Protein AF-A0A2H4HI93-F1 (afdb_monomer_lite)

pLDDT: mean 87.53, std 8.98, range [46.41, 96.81]

Organism: Enterococcus faecalis (NCBI:txid1351)

Radius of gyration: 13.96 Å; chains: 1; bounding box: 36×32×33 Å

Structure (mmCIF, N/CA/C/O backbone):
data_AF-A0A2H4HI93-F1
#
_entry.id   AF-A0A2H4HI93-F1
#
loop_
_atom_site.group_PDB
_atom_site.id
_atom_site.type_symbol
_atom_site.label_atom_id
_atom_site.label_alt_id
_atom_site.label_comp_id
_atom_site.label_asym_id
_atom_site.label_entity_id
_atom_site.label_seq_id
_atom_site.pdbx_PDB_ins_code
_atom_site.Cartn_x
_atom_site.Cartn_y
_atom_site.Cartn_z
_atom_site.occupancy
_atom_site.B_iso_or_equiv
_atom_site.auth_seq_id
_atom_site.auth_comp_id
_atom_site.auth_asym_id
_atom_site.auth_atom_id
_atom_site.pdbx_PDB_model_num
ATOM 1 N N . MET A 1 1 ? 20.613 -4.059 -10.524 1.00 46.41 1 MET A N 1
ATOM 2 C CA . MET A 1 1 ? 19.271 -3.464 -10.356 1.00 46.41 1 MET A CA 1
ATOM 3 C C . MET A 1 1 ? 18.594 -4.201 -9.221 1.00 46.41 1 MET A C 1
ATOM 5 O O . MET A 1 1 ? 18.369 -5.398 -9.350 1.00 46.41 1 MET A O 1
ATOM 9 N N . ASN A 1 2 ? 18.368 -3.533 -8.091 1.00 52.94 2 ASN A N 1
ATOM 10 C CA . ASN A 1 2 ? 17.616 -4.131 -6.993 1.00 52.94 2 ASN A CA 1
ATOM 11 C C . ASN A 1 2 ? 16.155 -4.150 -7.421 1.00 52.94 2 ASN A C 1
ATOM 13 O O . ASN A 1 2 ? 15.527 -3.104 -7.535 1.00 52.94 2 ASN A O 1
ATOM 17 N N . TYR A 1 3 ? 15.655 -5.336 -7.752 1.00 64.50 3 TYR A N 1
ATOM 18 C CA . TYR A 1 3 ? 14.247 -5.532 -8.043 1.00 64.50 3 TYR A CA 1
ATOM 19 C C . TYR A 1 3 ? 13.484 -5.308 -6.737 1.00 64.50 3 TYR A C 1
ATOM 21 O O . TYR A 1 3 ? 13.491 -6.177 -5.867 1.00 64.50 3 TYR A O 1
ATOM 29 N N . THR A 1 4 ? 12.901 -4.128 -6.571 1.00 85.19 4 THR A N 1
ATOM 30 C CA . THR A 1 4 ? 12.072 -3.761 -5.420 1.00 85.19 4 THR A CA 1
ATOM 31 C C . THR A 1 4 ? 10.597 -3.770 -5.803 1.00 85.19 4 THR A C 1
ATOM 33 O O . THR A 1 4 ? 10.226 -3.458 -6.938 1.00 85.19 4 THR A O 1
ATOM 36 N N . ILE A 1 5 ? 9.768 -4.165 -4.845 1.00 89.50 5 ILE A N 1
ATOM 37 C CA . ILE A 1 5 ? 8.318 -3.993 -4.848 1.00 89.50 5 ILE A CA 1
ATOM 38 C C . ILE A 1 5 ? 8.035 -2.805 -3.928 1.00 89.50 5 ILE A C 1
ATOM 40 O O . ILE A 1 5 ? 8.619 -2.736 -2.847 1.00 89.50 5 ILE A O 1
ATOM 44 N N . ALA A 1 6 ? 7.167 -1.886 -4.332 1.00 91.94 6 ALA A N 1
ATOM 45 C CA . ALA A 1 6 ? 6.665 -0.831 -3.459 1.00 91.94 6 ALA A CA 1
ATOM 46 C C . ALA A 1 6 ? 5.192 -1.065 -3.140 1.00 91.94 6 ALA A C 1
ATOM 48 O O . ALA A 1 6 ? 4.420 -1.408 -4.032 1.00 91.94 6 ALA A O 1
ATOM 49 N N . ILE A 1 7 ? 4.822 -0.862 -1.880 1.00 94.00 7 ILE A N 1
ATOM 50 C CA . ILE A 1 7 ? 3.440 -0.828 -1.405 1.00 94.00 7 ILE A CA 1
ATOM 51 C C . ILE A 1 7 ? 3.186 0.595 -0.920 1.00 94.00 7 ILE A C 1
ATOM 53 O O . ILE A 1 7 ? 3.881 1.075 -0.021 1.00 94.00 7 ILE A O 1
ATOM 57 N N . LEU A 1 8 ? 2.236 1.266 -1.561 1.00 94.75 8 LEU A N 1
ATOM 58 C CA . LEU A 1 8 ? 1.909 2.671 -1.340 1.00 94.75 8 LEU A CA 1
ATOM 59 C C . LEU A 1 8 ? 0.445 2.807 -0.917 1.00 94.75 8 LEU A C 1
ATOM 61 O O . LEU A 1 8 ? -0.373 1.992 -1.338 1.00 94.75 8 LEU A O 1
ATOM 65 N N . SER A 1 9 ? 0.110 3.830 -0.135 1.00 94.56 9 SER A N 1
ATOM 66 C CA . SER A 1 9 ? -1.279 4.290 0.022 1.00 94.56 9 SER A CA 1
ATOM 67 C C . SER A 1 9 ? -1.547 5.516 -0.845 1.00 94.56 9 SER A C 1
ATOM 69 O O . SER A 1 9 ? -0.617 6.103 -1.404 1.00 94.56 9 SER A O 1
ATOM 71 N N . ASP A 1 10 ? -2.801 5.959 -0.876 1.00 90.38 10 ASP A N 1
ATOM 72 C CA . ASP A 1 10 ? -3.118 7.315 -1.320 1.00 90.38 10 ASP A CA 1
ATOM 73 C C . ASP A 1 10 ? -2.411 8.363 -0.446 1.00 90.38 10 ASP A C 1
ATOM 75 O O . ASP A 1 10 ? -2.037 8.107 0.709 1.00 90.38 10 ASP A O 1
ATOM 79 N N . SER A 1 11 ? -2.210 9.549 -1.019 1.00 87.19 11 SER A N 1
ATOM 80 C CA . SER A 1 11 ? -1.644 10.697 -0.317 1.00 87.19 11 SER A CA 1
ATOM 81 C C . SER A 1 11 ? -2.724 11.471 0.426 1.00 87.19 11 SER A C 1
ATOM 83 O O . SER A 1 11 ? -3.818 11.683 -0.092 1.00 87.19 11 SER A O 1
ATOM 85 N N . LEU A 1 12 ? -2.381 12.028 1.592 1.00 87.06 12 LEU A N 1
ATOM 86 C CA . LEU A 1 12 ? -3.208 13.041 2.264 1.00 87.06 12 LEU A CA 1
ATOM 87 C C . LEU A 1 12 ? -3.582 14.221 1.365 1.00 87.06 12 LEU A C 1
ATOM 89 O O . LEU A 1 12 ? -4.541 14.926 1.663 1.00 87.06 12 LEU A O 1
ATOM 93 N N . ILE A 1 13 ? -2.788 14.494 0.330 1.00 87.19 13 ILE A N 1
ATOM 94 C CA . ILE A 1 13 ? -3.030 15.596 -0.603 1.00 87.19 13 ILE A CA 1
ATOM 95 C C . ILE A 1 13 ? -4.277 15.320 -1.454 1.00 87.19 13 ILE A C 1
ATOM 97 O O . ILE A 1 13 ? -5.001 16.258 -1.784 1.00 87.19 13 ILE A O 1
ATOM 101 N N . ASP A 1 14 ? -4.538 14.047 -1.745 1.00 88.38 14 ASP A N 1
ATOM 102 C CA . ASP A 1 14 ? -5.609 13.596 -2.635 1.00 88.38 14 ASP A CA 1
ATOM 103 C C . ASP A 1 14 ? -6.861 13.130 -1.869 1.00 88.38 14 ASP A C 1
ATOM 105 O O . ASP A 1 14 ? -7.924 12.940 -2.461 1.00 88.38 14 ASP A O 1
ATOM 109 N N . LEU A 1 15 ? -6.755 12.961 -0.547 1.00 89.38 15 LEU A N 1
ATOM 110 C CA . LEU A 1 15 ? -7.837 12.485 0.313 1.00 89.38 15 LEU A CA 1
ATOM 111 C C . LEU A 1 15 ? -8.668 13.633 0.905 1.00 89.38 15 LEU A C 1
ATOM 113 O O . LEU A 1 15 ? -8.146 14.669 1.320 1.00 89.38 15 LEU A O 1
ATOM 117 N N . ASP A 1 16 ? -9.978 13.406 1.037 1.00 89.56 16 ASP A N 1
ATOM 118 C CA . ASP A 1 16 ? -10.851 14.282 1.823 1.00 89.56 16 ASP A CA 1
ATOM 119 C C . ASP A 1 16 ? -10.448 14.237 3.306 1.00 89.56 16 ASP A C 1
ATOM 121 O O . ASP A 1 16 ? -10.213 13.165 3.866 1.00 89.56 16 ASP A O 1
ATOM 125 N N . LYS A 1 17 ? -10.435 15.394 3.972 1.00 89.81 17 LYS A N 1
ATOM 126 C CA . LYS A 1 17 ? -10.129 15.526 5.404 1.00 89.81 17 LYS A CA 1
ATOM 127 C C . LYS A 1 17 ? -11.102 14.772 6.306 1.00 89.81 17 LYS A C 1
ATOM 129 O O . LYS A 1 17 ? -10.764 14.507 7.457 1.00 89.81 17 LYS A O 1
ATOM 134 N N . THR A 1 18 ? -12.302 14.456 5.822 1.00 89.25 18 THR A N 1
ATOM 135 C CA . THR A 1 18 ? -13.26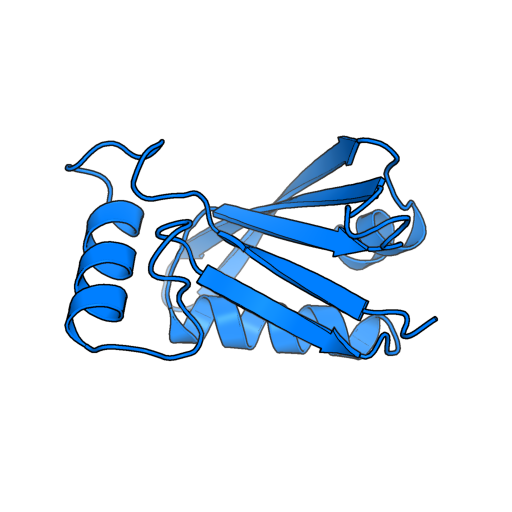8 13.631 6.562 1.00 89.25 18 THR A CA 1
ATOM 136 C C . THR A 1 18 ? -13.075 12.130 6.344 1.00 89.25 18 THR A C 1
ATOM 138 O O . THR A 1 18 ? -13.778 11.339 6.969 1.00 89.25 18 THR A O 1
ATOM 141 N N . SER A 1 19 ? -12.165 11.718 5.456 1.00 91.75 19 SER A N 1
ATOM 142 C CA . SER A 1 19 ? -11.849 10.308 5.220 1.00 91.75 19 SER A CA 1
ATOM 143 C C . SER A 1 19 ? -11.161 9.682 6.434 1.00 91.75 19 SER A C 1
ATOM 145 O O . SER A 1 19 ? -10.282 10.284 7.054 1.00 91.75 19 SER A O 1
ATOM 147 N N . THR A 1 20 ? -11.506 8.432 6.742 1.00 91.62 20 THR A N 1
ATOM 148 C CA . THR A 1 20 ? -10.808 7.640 7.762 1.00 91.62 20 THR A CA 1
ATOM 149 C C . THR A 1 20 ? -9.327 7.467 7.419 1.00 91.62 20 THR A C 1
ATOM 151 O O . THR A 1 20 ? -8.480 7.661 8.289 1.00 91.62 20 THR A O 1
ATOM 154 N N . ASP A 1 21 ? -9.000 7.199 6.151 1.00 93.25 21 ASP A N 1
ATOM 155 C CA . ASP A 1 21 ? -7.613 7.061 5.690 1.00 93.25 21 ASP A CA 1
ATOM 156 C C . ASP A 1 21 ? -6.827 8.364 5.897 1.00 93.25 21 ASP A C 1
ATOM 158 O O . ASP A 1 21 ? -5.675 8.325 6.329 1.00 93.25 21 ASP A O 1
ATOM 162 N N . TYR A 1 22 ? -7.464 9.526 5.681 1.00 95.25 22 TYR A N 1
ATOM 163 C CA . TYR A 1 22 ? -6.838 10.822 5.953 1.00 95.25 22 TYR A CA 1
ATOM 164 C C . TYR A 1 22 ? -6.435 10.932 7.428 1.00 95.25 22 TYR A C 1
ATOM 166 O O . TYR A 1 22 ? -5.294 11.265 7.748 1.00 95.25 22 TYR A O 1
ATOM 174 N N . MET A 1 23 ? -7.354 10.624 8.346 1.00 95.50 23 MET A N 1
ATOM 175 C CA . MET A 1 23 ? -7.085 10.726 9.784 1.00 95.50 23 MET A CA 1
ATOM 176 C C . MET A 1 23 ? -5.946 9.799 10.220 1.00 95.50 23 MET A C 1
ATOM 178 O O . MET A 1 23 ? -5.073 10.219 10.982 1.00 95.50 23 MET A O 1
ATOM 182 N N . ILE A 1 24 ? -5.925 8.570 9.702 1.00 94.81 24 ILE A N 1
ATOM 183 C CA . ILE A 1 24 ? -4.890 7.580 10.013 1.00 94.81 24 ILE A CA 1
ATOM 184 C C . ILE A 1 24 ? -3.524 8.061 9.526 1.00 94.81 24 ILE A C 1
ATOM 186 O O . ILE A 1 24 ? -2.571 8.090 10.306 1.00 94.81 24 ILE A O 1
ATOM 190 N N . ILE A 1 25 ? -3.406 8.464 8.258 1.00 95.56 25 ILE A N 1
ATOM 191 C CA . ILE A 1 25 ? -2.117 8.896 7.703 1.00 95.56 25 ILE A CA 1
ATOM 192 C C . ILE A 1 25 ? -1.616 10.148 8.439 1.00 95.56 25 ILE A C 1
ATOM 194 O O . ILE A 1 25 ? -0.432 10.243 8.770 1.00 95.56 25 ILE A O 1
ATOM 198 N N . GLU A 1 26 ? -2.505 11.094 8.756 1.00 96.38 26 GLU A N 1
ATOM 199 C CA . GLU A 1 26 ? -2.143 12.294 9.515 1.00 96.38 26 GLU A CA 1
ATOM 200 C C . GLU A 1 26 ? -1.588 11.943 10.908 1.00 96.38 26 GLU A C 1
ATOM 202 O O . GLU A 1 26 ? -0.580 12.514 11.337 1.00 96.38 26 GLU A O 1
ATOM 207 N N . GLU A 1 27 ? -2.201 10.988 11.610 1.00 96.56 27 GLU A N 1
ATOM 208 C CA . GLU A 1 27 ? -1.720 10.501 12.905 1.00 96.56 27 GLU A CA 1
ATOM 209 C C . GLU A 1 27 ? -0.355 9.804 12.794 1.00 96.56 27 GLU A C 1
ATOM 211 O O . GLU A 1 27 ? 0.557 10.099 13.572 1.00 96.56 27 GLU A O 1
ATOM 216 N N . GLN A 1 28 ? -0.166 8.933 11.800 1.00 96.81 28 GLN A N 1
ATOM 217 C CA . GLN A 1 28 ? 1.101 8.222 11.595 1.00 96.81 28 GLN A CA 1
ATOM 218 C C . GLN A 1 28 ? 2.259 9.180 11.276 1.00 96.81 28 GLN A C 1
ATOM 220 O O . GLN A 1 28 ? 3.364 9.019 11.807 1.00 96.81 28 GLN A O 1
ATOM 225 N N . LEU A 1 29 ? 2.001 10.230 10.490 1.00 95.50 29 LEU A N 1
ATOM 226 C CA . LEU A 1 29 ? 2.977 11.289 10.217 1.00 95.50 29 LEU A CA 1
ATOM 227 C C . LEU A 1 29 ? 3.307 12.110 11.471 1.00 95.50 29 LEU A C 1
ATOM 229 O O . LEU A 1 29 ? 4.482 12.391 11.721 1.00 95.50 29 LEU A O 1
ATOM 233 N N . LYS A 1 30 ? 2.311 12.459 12.301 1.00 96.19 30 LYS A N 1
ATOM 234 C CA . LYS A 1 30 ? 2.541 13.137 13.597 1.00 96.19 30 LYS A CA 1
ATOM 235 C C . LYS A 1 30 ? 3.415 12.294 14.525 1.00 96.19 30 LYS A C 1
ATOM 237 O O . LYS 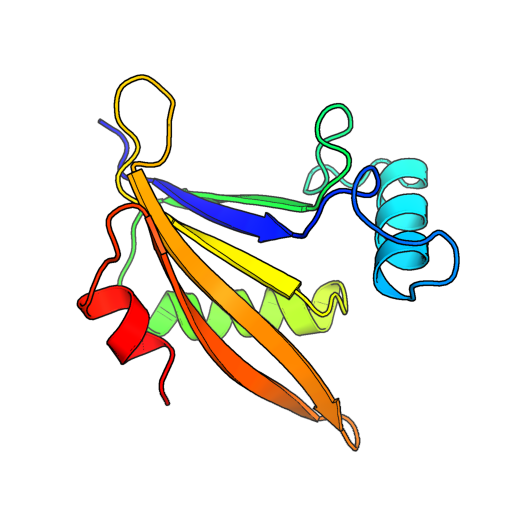A 1 30 ? 4.316 12.830 15.174 1.00 96.19 30 LYS A O 1
ATOM 242 N N . ASN A 1 31 ? 3.196 10.982 14.525 1.00 96.25 31 ASN A N 1
ATOM 243 C CA . ASN A 1 31 ? 3.974 10.013 15.294 1.00 96.25 31 ASN A CA 1
ATOM 244 C C . ASN A 1 31 ? 5.350 9.702 14.680 1.00 96.25 31 ASN A C 1
ATOM 246 O O . ASN A 1 31 ? 6.120 8.947 15.273 1.00 96.25 31 ASN A O 1
ATOM 250 N N . LYS A 1 32 ? 5.691 10.308 13.532 1.00 94.31 32 LYS A N 1
ATOM 251 C CA . LYS A 1 32 ? 6.956 10.109 12.807 1.00 94.31 32 LYS A CA 1
ATOM 252 C C . LYS A 1 32 ? 7.220 8.637 12.479 1.00 94.31 32 LYS A C 1
ATOM 254 O O . LYS A 1 32 ? 8.358 8.176 12.586 1.00 94.31 32 LYS A O 1
ATOM 259 N N . ASN A 1 33 ? 6.176 7.897 12.105 1.00 93.50 33 ASN A N 1
ATOM 260 C CA . ASN A 1 33 ? 6.333 6.516 11.671 1.00 93.50 33 ASN A CA 1
ATOM 261 C C . ASN A 1 33 ? 7.221 6.475 10.405 1.00 93.50 33 ASN A C 1
ATOM 263 O O . ASN A 1 33 ? 6.875 7.121 9.417 1.00 93.50 33 ASN A O 1
ATOM 267 N N . PRO A 1 34 ? 8.351 5.741 10.410 1.00 93.12 34 PRO A N 1
ATOM 268 C CA . PRO A 1 34 ? 9.286 5.710 9.284 1.00 93.12 34 PRO A CA 1
ATOM 269 C C . PRO A 1 34 ? 8.726 5.047 8.018 1.00 93.12 34 PRO A C 1
ATOM 271 O O . PRO A 1 34 ? 9.301 5.227 6.949 1.00 93.12 34 PRO A O 1
ATOM 274 N N . GLU A 1 35 ? 7.636 4.281 8.120 1.00 94.81 35 GLU A N 1
ATOM 275 C CA . GLU A 1 35 ? 6.958 3.688 6.959 1.00 94.81 35 GLU A CA 1
ATOM 276 C C . GLU A 1 35 ? 6.057 4.704 6.227 1.00 94.81 35 GLU A C 1
ATOM 278 O O . GLU A 1 35 ? 5.543 4.398 5.153 1.00 94.81 35 GLU A O 1
ATOM 283 N N . PHE A 1 36 ? 5.883 5.914 6.773 1.00 95.44 36 PHE A N 1
ATOM 284 C CA . PHE A 1 36 ? 5.140 7.006 6.145 1.00 95.44 36 PHE A CA 1
ATOM 285 C C . PHE A 1 36 ? 6.086 8.098 5.658 1.00 95.44 36 PHE A C 1
ATOM 287 O O . PHE A 1 36 ? 6.869 8.672 6.418 1.00 95.44 36 PHE A O 1
ATOM 294 N N . ASP A 1 37 ? 5.991 8.407 4.371 1.00 94.06 37 ASP A N 1
ATOM 295 C CA . ASP A 1 37 ? 6.811 9.427 3.741 1.00 94.06 37 ASP A CA 1
ATOM 296 C C . ASP A 1 37 ? 6.238 10.819 4.040 1.00 94.06 37 ASP A C 1
ATOM 298 O O . ASP A 1 37 ? 5.074 11.113 3.770 1.00 94.06 37 ASP A O 1
ATOM 302 N N . ILE A 1 38 ? 7.063 11.693 4.617 1.00 91.94 38 ILE A N 1
ATOM 303 C CA . ILE A 1 38 ? 6.651 13.042 5.029 1.00 91.94 38 ILE A CA 1
ATOM 304 C C . ILE A 1 38 ? 6.399 13.957 3.822 1.00 91.94 38 ILE A C 1
ATOM 306 O O . ILE A 1 38 ? 5.567 14.863 3.907 1.00 91.94 38 ILE A O 1
ATOM 310 N N . GLN A 1 39 ? 7.124 13.755 2.720 1.00 91.94 39 GLN A N 1
ATOM 311 C CA . GLN A 1 39 ? 7.007 14.579 1.518 1.00 91.94 39 GLN A CA 1
ATOM 312 C C . GLN A 1 39 ? 5.786 14.160 0.701 1.00 91.94 39 GLN A C 1
ATOM 314 O O . GLN A 1 39 ? 4.952 15.006 0.383 1.00 91.94 39 GLN A O 1
ATOM 319 N N . GLU A 1 40 ? 5.653 12.861 0.436 1.00 90.19 40 GLU A N 1
ATOM 320 C CA . GLU A 1 40 ? 4.525 12.283 -0.309 1.00 90.19 40 GLU A CA 1
ATOM 321 C C . GLU A 1 40 ? 3.241 12.226 0.530 1.00 90.19 40 GLU A C 1
ATOM 323 O O . GLU A 1 40 ? 2.144 12.104 -0.012 1.00 90.19 40 GLU A O 1
ATOM 328 N N . LYS A 1 41 ? 3.358 12.342 1.860 1.00 94.19 41 LYS A N 1
ATOM 329 C CA . LYS A 1 41 ? 2.257 12.269 2.832 1.00 94.19 41 LYS A CA 1
ATOM 330 C C . LYS A 1 41 ? 1.404 11.012 2.666 1.00 94.19 41 LYS A C 1
ATOM 332 O O . LYS A 1 41 ? 0.176 11.084 2.636 1.00 94.19 41 LYS A O 1
ATOM 337 N N . SER A 1 42 ? 2.066 9.871 2.551 1.00 95.69 42 SER A N 1
ATOM 338 C CA . SER A 1 42 ? 1.455 8.568 2.290 1.00 95.69 42 SER A CA 1
ATOM 339 C C . SER A 1 42 ? 2.264 7.457 2.951 1.00 95.69 42 SER A C 1
ATOM 341 O O . SER A 1 42 ? 3.419 7.652 3.345 1.00 95.69 42 SER A O 1
ATOM 343 N N . LEU A 1 43 ? 1.665 6.274 3.080 1.00 96.38 43 LEU A N 1
ATOM 344 C CA . LEU A 1 43 ? 2.407 5.057 3.387 1.00 96.38 43 LEU A CA 1
ATOM 345 C C . LEU A 1 43 ? 3.330 4.730 2.208 1.00 96.38 43 LEU A C 1
ATOM 347 O O . LEU A 1 43 ? 2.885 4.710 1.058 1.00 96.38 43 LEU A O 1
ATOM 351 N N . ARG A 1 44 ? 4.596 4.414 2.492 1.00 94.88 44 ARG A N 1
ATOM 352 C CA . ARG A 1 44 ? 5.578 3.989 1.494 1.00 94.88 44 ARG A CA 1
ATOM 353 C C . ARG A 1 44 ? 6.492 2.907 2.055 1.00 94.88 44 ARG A C 1
ATOM 355 O O . ARG A 1 44 ? 7.450 3.183 2.771 1.00 94.88 44 ARG A O 1
ATOM 362 N N . ILE A 1 45 ? 6.253 1.668 1.638 1.00 93.00 45 ILE A N 1
ATOM 363 C CA . ILE A 1 45 ? 7.075 0.517 2.020 1.00 93.00 45 ILE A CA 1
ATOM 364 C C . ILE A 1 45 ? 7.753 -0.042 0.767 1.00 93.00 45 ILE A C 1
ATOM 366 O O . ILE A 1 45 ? 7.079 -0.461 -0.172 1.00 93.00 45 ILE A O 1
ATOM 370 N N . GLU A 1 46 ? 9.089 -0.073 0.745 1.00 90.56 46 GLU A N 1
ATOM 371 C CA . GLU A 1 46 ? 9.868 -0.734 -0.311 1.00 90.56 46 GLU A CA 1
ATOM 372 C C . GLU A 1 46 ? 10.438 -2.065 0.198 1.00 90.56 46 GLU A C 1
ATOM 374 O O . GLU A 1 46 ? 11.100 -2.132 1.232 1.00 90.56 46 GLU A O 1
ATOM 379 N N . LEU A 1 47 ? 10.199 -3.138 -0.552 1.00 88.38 47 LEU A N 1
ATOM 380 C CA . LEU A 1 47 ? 10.580 -4.503 -0.203 1.00 88.38 47 LEU A CA 1
ATOM 381 C C . LEU A 1 47 ? 11.424 -5.132 -1.317 1.00 88.38 47 LEU A C 1
ATOM 383 O O . LEU A 1 47 ? 11.171 -4.874 -2.497 1.00 88.38 47 LEU A O 1
ATOM 387 N N . PRO A 1 48 ? 12.397 -6.007 -1.002 1.00 85.31 48 PRO A N 1
ATOM 388 C CA . PRO A 1 48 ? 13.084 -6.781 -2.030 1.00 85.31 48 PRO A CA 1
ATOM 389 C C . PRO A 1 48 ? 12.091 -7.701 -2.753 1.00 85.31 48 PRO A C 1
ATOM 391 O O . PRO A 1 48 ? 11.187 -8.253 -2.133 1.00 85.31 48 PRO A O 1
ATOM 394 N N . LYS A 1 49 ? 12.260 -7.918 -4.059 1.00 78.88 49 LYS A N 1
ATOM 395 C CA . LYS A 1 49 ? 11.399 -8.829 -4.826 1.00 78.88 49 LYS A CA 1
ATOM 396 C C . LYS A 1 49 ? 11.509 -10.252 -4.272 1.00 78.88 49 LYS A C 1
ATOM 398 O O . LYS A 1 49 ? 12.593 -10.829 -4.211 1.00 78.88 49 LYS A O 1
ATOM 403 N N . PHE A 1 50 ? 10.373 -10.828 -3.892 1.00 75.56 50 PHE A N 1
ATOM 404 C CA . PHE A 1 50 ? 10.263 -12.187 -3.357 1.00 75.56 50 PHE A CA 1
ATOM 405 C C . PHE A 1 50 ? 9.092 -12.950 -3.996 1.00 75.56 50 PHE A C 1
ATOM 407 O O . PHE A 1 50 ? 8.364 -12.422 -4.833 1.00 75.56 50 PHE A O 1
ATOM 414 N N . LYS A 1 51 ? 8.924 -14.229 -3.623 1.00 69.06 51 LYS A N 1
ATOM 415 C CA . LYS A 1 51 ? 7.852 -15.097 -4.140 1.00 69.06 51 LYS A CA 1
ATOM 416 C C . LYS A 1 51 ? 6.461 -14.565 -3.776 1.00 69.06 51 LYS A C 1
ATOM 418 O O . LYS A 1 51 ? 6.214 -14.234 -2.620 1.00 69.06 51 LYS A O 1
ATOM 423 N N . GLN A 1 52 ? 5.540 -14.638 -4.732 1.00 68.56 52 GLN A N 1
ATOM 424 C CA . GLN A 1 52 ? 4.157 -14.144 -4.663 1.00 68.56 52 GLN A CA 1
ATOM 425 C C . GLN A 1 52 ? 3.394 -14.515 -3.376 1.00 68.56 52 GLN A C 1
ATOM 427 O O . GLN A 1 52 ? 2.820 -13.637 -2.748 1.00 68.56 52 GLN A O 1
ATOM 432 N N . LYS A 1 53 ? 3.469 -15.769 -2.895 1.00 69.81 53 LYS A N 1
ATOM 433 C CA . LYS A 1 53 ? 2.777 -16.187 -1.654 1.00 69.81 53 LYS A CA 1
ATOM 434 C C . LYS A 1 53 ? 3.128 -15.345 -0.422 1.00 69.81 53 LYS A C 1
ATOM 436 O O . LYS A 1 53 ? 2.292 -15.196 0.455 1.00 69.81 53 LYS A O 1
ATOM 441 N N . LYS A 1 54 ? 4.345 -14.797 -0.347 1.00 83.50 54 LYS A N 1
ATOM 442 C CA . LYS A 1 54 ? 4.742 -13.919 0.763 1.00 83.50 54 LYS A CA 1
ATOM 443 C C . LYS A 1 54 ? 4.137 -12.519 0.645 1.00 83.50 54 LYS A C 1
ATOM 445 O O . LYS A 1 54 ? 3.972 -11.861 1.661 1.00 83.50 54 LYS A O 1
ATOM 450 N N . LEU A 1 55 ? 3.808 -12.070 -0.569 1.00 86.00 55 LEU A N 1
ATOM 451 C CA . LEU A 1 55 ? 3.289 -10.724 -0.813 1.00 86.00 55 LEU A CA 1
ATOM 452 C C . LEU A 1 55 ? 1.898 -10.548 -0.228 1.00 86.00 55 LEU A C 1
ATOM 454 O O . LEU A 1 55 ? 1.660 -9.554 0.438 1.00 86.00 55 LEU A O 1
ATOM 458 N N . ILE A 1 56 ? 1.018 -11.526 -0.444 1.00 87.50 56 ILE A N 1
ATOM 459 C CA . ILE A 1 56 ? -0.348 -11.504 0.086 1.00 87.50 56 ILE A CA 1
ATOM 460 C C . ILE A 1 56 ? -0.315 -11.436 1.613 1.00 87.50 56 ILE A C 1
ATOM 462 O O . ILE A 1 56 ? -0.965 -10.582 2.198 1.00 87.50 56 ILE A O 1
ATOM 466 N N . THR A 1 57 ? 0.489 -12.288 2.259 1.00 89.38 57 THR A N 1
ATOM 467 C CA . THR A 1 57 ? 0.637 -12.278 3.721 1.00 89.38 57 THR A CA 1
ATOM 468 C C . THR A 1 57 ? 1.122 -10.9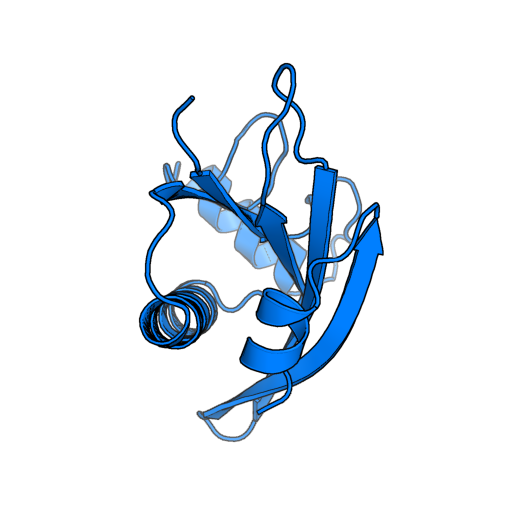22 4.228 1.00 89.38 57 THR A C 1
ATOM 470 O O . THR A 1 57 ? 0.493 -10.348 5.105 1.00 89.38 57 THR A O 1
ATOM 473 N N . ILE A 1 58 ? 2.184 -10.373 3.630 1.00 90.88 58 ILE A N 1
ATOM 474 C CA . ILE A 1 58 ? 2.712 -9.056 4.011 1.00 90.88 58 ILE A CA 1
ATOM 475 C C . ILE A 1 58 ? 1.673 -7.952 3.778 1.00 90.88 58 ILE A C 1
ATOM 477 O O . ILE A 1 58 ? 1.550 -7.042 4.589 1.00 90.88 58 ILE A O 1
ATOM 481 N N . LEU A 1 59 ? 0.914 -8.023 2.684 1.00 91.25 59 LEU A N 1
ATOM 482 C CA . LEU A 1 59 ? -0.142 -7.062 2.392 1.00 91.25 59 LEU A CA 1
ATOM 483 C C . LEU A 1 59 ? -1.226 -7.091 3.474 1.00 91.25 59 LEU A C 1
ATOM 485 O O . LEU A 1 59 ? -1.575 -6.033 3.986 1.00 91.25 59 LEU A O 1
ATOM 489 N N . PHE A 1 60 ? -1.719 -8.271 3.859 1.00 91.50 60 PHE A N 1
ATOM 490 C CA . PHE A 1 60 ? -2.690 -8.386 4.950 1.00 91.50 60 PHE A CA 1
ATOM 491 C C . PHE A 1 60 ? -2.125 -7.870 6.275 1.00 91.50 60 PHE A C 1
ATOM 493 O O . PHE A 1 60 ? -2.803 -7.095 6.939 1.00 91.50 60 PHE A O 1
ATOM 500 N N . GLU A 1 61 ? -0.872 -8.185 6.613 1.00 92.56 61 GLU A N 1
ATOM 501 C CA . GLU A 1 61 ? -0.215 -7.643 7.813 1.00 92.56 61 GLU A CA 1
ATOM 502 C C . GLU A 1 61 ? -0.159 -6.104 7.801 1.00 92.56 61 GLU A C 1
ATOM 504 O O . GLU A 1 61 ? -0.368 -5.464 8.830 1.00 92.56 61 GLU A O 1
ATOM 509 N N . ILE A 1 62 ? 0.110 -5.490 6.644 1.00 93.88 62 ILE A N 1
ATOM 510 C CA . ILE A 1 62 ? 0.120 -4.027 6.476 1.00 93.88 62 ILE A CA 1
ATOM 511 C C . ILE A 1 62 ? -1.297 -3.453 6.614 1.00 93.88 62 ILE A C 1
ATOM 513 O O . ILE A 1 62 ? -1.473 -2.421 7.269 1.00 93.88 62 ILE A O 1
ATOM 517 N N . ILE A 1 63 ? -2.300 -4.103 6.015 1.00 92.88 63 ILE A N 1
ATOM 518 C CA . ILE A 1 63 ? -3.700 -3.669 6.103 1.00 92.88 63 ILE A CA 1
ATOM 519 C C . ILE A 1 63 ? -4.202 -3.763 7.542 1.00 92.88 63 ILE A C 1
ATOM 521 O O . ILE A 1 63 ? -4.823 -2.823 8.027 1.00 92.88 63 ILE A O 1
ATOM 525 N N . GLU A 1 64 ? -3.912 -4.850 8.248 1.00 92.00 64 GLU A N 1
ATOM 526 C CA . GLU A 1 64 ? -4.280 -5.014 9.656 1.00 92.00 64 GLU A CA 1
ATOM 527 C C . GLU A 1 64 ? -3.563 -4.002 10.550 1.00 92.00 64 GLU A C 1
ATOM 529 O O . GLU A 1 64 ? -4.173 -3.433 11.454 1.00 92.00 64 GLU A O 1
ATOM 534 N N . ARG A 1 65 ? -2.279 -3.737 10.282 1.00 92.88 65 ARG A N 1
ATOM 535 C CA . ARG A 1 65 ? -1.475 -2.800 11.074 1.00 92.88 65 ARG A CA 1
ATOM 536 C C . ARG A 1 65 ? -1.973 -1.365 10.965 1.00 92.88 65 ARG A C 1
ATOM 538 O O . ARG A 1 65 ? -2.026 -0.672 11.978 1.00 92.88 65 ARG A O 1
ATOM 545 N N . TYR A 1 66 ? -2.258 -0.901 9.750 1.00 93.75 66 TYR A N 1
ATOM 546 C CA . TYR A 1 66 ? -2.563 0.512 9.512 1.00 93.75 66 TYR A CA 1
ATOM 547 C C . TYR A 1 66 ? -4.031 0.794 9.311 1.00 93.75 66 TYR A C 1
ATOM 549 O O . TYR A 1 66 ? -4.482 1.892 9.614 1.00 93.75 66 TYR A O 1
ATOM 557 N N . GLY A 1 67 ? -4.778 -0.172 8.797 1.00 91.25 67 GLY A N 1
ATOM 558 C CA . GLY A 1 67 ? -6.181 0.020 8.519 1.00 91.25 67 GLY A CA 1
ATOM 559 C C . GLY A 1 67 ? -6.434 1.134 7.507 1.00 91.25 67 GLY A C 1
ATOM 560 O O . GLY A 1 67 ? -7.375 1.904 7.703 1.00 91.25 67 GLY A O 1
ATOM 561 N N . LEU A 1 68 ? -5.656 1.202 6.424 1.00 94.38 68 LEU A N 1
ATOM 562 C CA . LEU A 1 68 ? -6.019 2.020 5.263 1.00 94.38 68 LEU A CA 1
ATOM 563 C C . LEU A 1 68 ? -6.951 1.222 4.341 1.00 94.38 68 LEU A C 1
ATOM 565 O O . LEU A 1 68 ? -7.108 0.003 4.488 1.00 94.38 68 LEU A O 1
ATOM 569 N N . THR A 1 69 ? -7.614 1.920 3.433 1.00 93.94 69 THR A N 1
ATOM 570 C CA . THR A 1 69 ? -8.604 1.357 2.511 1.00 93.94 69 THR A CA 1
ATOM 571 C C . THR A 1 69 ? -7.978 1.099 1.148 1.00 93.94 69 THR A C 1
ATOM 573 O O . THR A 1 69 ? -8.160 0.022 0.583 1.00 93.94 69 THR A O 1
ATOM 576 N N . TYR A 1 70 ? -7.197 2.050 0.634 1.00 93.81 70 TYR A N 1
ATOM 577 C CA . TYR A 1 70 ? -6.614 1.961 -0.704 1.00 93.81 70 TYR A CA 1
ATOM 578 C C . TYR A 1 70 ? -5.102 1.775 -0.672 1.00 93.81 70 TYR A C 1
ATOM 580 O O . TYR A 1 70 ? -4.365 2.513 -0.013 1.00 93.81 70 TYR A O 1
ATOM 588 N N . TYR A 1 71 ? -4.643 0.787 -1.439 1.00 94.94 71 TYR A N 1
ATOM 589 C CA . TYR A 1 71 ? -3.232 0.471 -1.608 1.00 94.94 71 TYR A CA 1
ATOM 590 C C . TYR A 1 71 ? -2.875 0.336 -3.083 1.00 94.94 71 TYR A C 1
ATOM 592 O O . TYR A 1 71 ? -3.678 -0.099 -3.906 1.00 94.94 71 TYR A O 1
ATOM 600 N N . GLN A 1 72 ? -1.629 0.644 -3.415 1.00 93.75 72 GLN A N 1
ATOM 601 C CA . GLN A 1 72 ? -1.049 0.407 -4.727 1.00 93.75 72 GLN A CA 1
ATOM 602 C C . GLN A 1 72 ? 0.214 -0.428 -4.575 1.00 93.75 72 GLN A C 1
ATOM 604 O O . GLN A 1 72 ? 1.097 -0.097 -3.782 1.00 93.75 72 GLN A O 1
ATOM 609 N N . ILE A 1 73 ? 0.320 -1.498 -5.357 1.00 92.75 73 ILE A N 1
ATOM 610 C CA . ILE A 1 73 ? 1.524 -2.321 -5.419 1.00 92.75 73 ILE A CA 1
ATOM 611 C C . ILE A 1 73 ? 2.212 -2.071 -6.748 1.00 92.75 73 ILE A C 1
ATOM 613 O O . ILE A 1 73 ? 1.640 -2.298 -7.813 1.00 92.75 73 ILE A O 1
ATOM 617 N N . TRP A 1 74 ? 3.466 -1.649 -6.673 1.00 91.88 74 TRP A N 1
ATOM 618 C CA . TRP A 1 74 ? 4.282 -1.256 -7.806 1.00 91.88 74 TRP A CA 1
ATOM 619 C C . TRP A 1 74 ? 5.534 -2.124 -7.920 1.00 91.88 74 TRP A C 1
ATOM 621 O O . TRP A 1 74 ? 6.160 -2.501 -6.930 1.00 91.88 74 TRP A O 1
ATOM 631 N N . THR A 1 75 ? 5.918 -2.444 -9.151 1.00 88.44 75 THR A N 1
ATOM 632 C CA . THR A 1 75 ? 7.069 -3.287 -9.489 1.00 88.44 75 THR A CA 1
ATOM 633 C C . THR A 1 75 ? 7.836 -2.717 -10.684 1.00 88.44 75 THR A C 1
ATOM 635 O O . THR A 1 75 ? 7.435 -1.720 -11.291 1.00 88.44 75 THR A O 1
ATOM 638 N N . ASP A 1 76 ? 8.967 -3.351 -11.006 1.00 83.94 76 ASP A N 1
ATOM 639 C CA . ASP A 1 76 ? 9.811 -3.043 -12.164 1.00 83.94 76 ASP A CA 1
ATOM 640 C C . ASP A 1 76 ? 10.231 -1.559 -12.217 1.00 83.94 76 ASP A C 1
ATOM 642 O O . ASP A 1 76 ? 9.853 -0.801 -13.114 1.00 83.94 76 ASP A O 1
ATOM 646 N N . LYS A 1 77 ? 11.037 -1.153 -11.226 1.00 84.88 77 LYS A N 1
ATOM 647 C CA . LYS A 1 77 ? 11.627 0.190 -11.135 1.00 84.88 77 LYS A CA 1
ATOM 648 C C . LYS A 1 77 ? 12.666 0.398 -12.247 1.00 84.88 77 LYS A C 1
ATOM 650 O O . LYS A 1 77 ? 13.682 -0.300 -12.279 1.00 84.88 77 LYS A O 1
ATOM 655 N N . LYS A 1 78 ? 12.426 1.358 -13.140 1.00 82.44 78 LYS A N 1
ATOM 656 C CA . LYS A 1 78 ? 13.336 1.797 -14.209 1.00 82.44 78 LYS A CA 1
ATOM 657 C C . LYS A 1 78 ? 13.584 3.291 -14.060 1.00 82.44 78 LYS A C 1
ATOM 659 O O . LYS A 1 78 ? 12.641 4.041 -13.848 1.00 82.44 78 LYS A O 1
ATOM 664 N N . ASP A 1 79 ? 14.848 3.703 -14.100 1.00 84.56 79 ASP A N 1
ATOM 665 C CA . ASP A 1 79 ? 15.252 5.113 -13.976 1.00 84.56 79 ASP A CA 1
ATOM 666 C C . ASP A 1 79 ? 14.625 5.835 -12.765 1.00 84.56 79 ASP A C 1
ATOM 668 O O . ASP A 1 79 ? 14.234 6.995 -12.818 1.00 84.56 79 ASP A O 1
ATOM 672 N N . GLY A 1 80 ? 14.502 5.111 -11.645 1.00 80.94 80 GLY A N 1
ATOM 673 C CA . GLY A 1 80 ? 13.915 5.618 -10.402 1.00 80.94 80 GLY A CA 1
ATOM 674 C C . GLY A 1 80 ? 12.387 5.544 -10.321 1.00 80.94 80 GLY A C 1
ATOM 675 O O . GLY A 1 80 ? 11.852 5.714 -9.227 1.00 80.94 80 GLY A O 1
ATOM 676 N N . GLN A 1 81 ? 11.694 5.211 -11.410 1.00 83.88 81 GLN A N 1
ATOM 677 C CA . GLN A 1 81 ? 10.232 5.179 -11.483 1.00 83.88 81 GLN A CA 1
ATOM 678 C C . GLN A 1 81 ? 9.696 3.753 -11.599 1.00 83.88 81 GLN A C 1
ATOM 680 O O . GLN A 1 81 ? 10.257 2.917 -12.306 1.00 83.88 81 GLN A O 1
ATOM 685 N N . TYR A 1 82 ? 8.600 3.460 -10.904 1.00 87.88 82 TYR A N 1
ATOM 686 C CA . TYR A 1 82 ? 7.908 2.186 -11.064 1.00 87.88 82 TYR A CA 1
ATOM 687 C C . TYR A 1 82 ? 7.087 2.185 -12.350 1.00 87.88 82 TYR A C 1
ATOM 689 O O . TYR A 1 82 ? 6.451 3.179 -12.681 1.00 87.88 82 TYR A O 1
ATOM 697 N N . THR A 1 83 ? 7.117 1.069 -13.080 1.00 88.62 83 THR A N 1
ATOM 698 C CA . THR A 1 83 ? 6.516 0.999 -14.424 1.00 88.62 83 THR A CA 1
ATOM 699 C C . THR A 1 83 ? 5.353 0.028 -14.534 1.00 88.62 83 THR A C 1
ATOM 701 O O . THR A 1 83 ? 4.659 0.047 -15.547 1.00 88.62 83 TH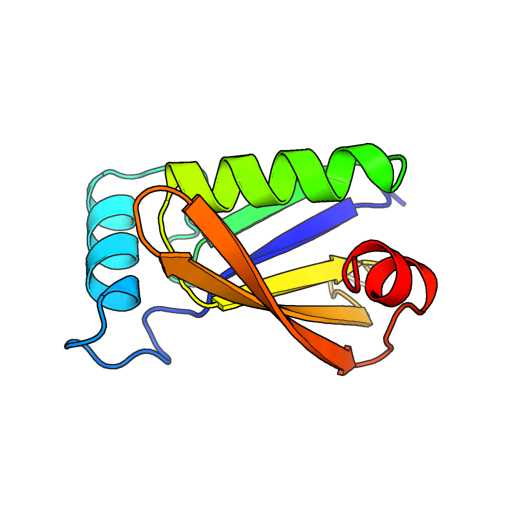R A O 1
ATOM 704 N N . LYS A 1 84 ? 5.138 -0.814 -13.515 1.00 90.38 84 LYS A N 1
ATOM 705 C CA . LYS A 1 84 ? 4.063 -1.808 -13.487 1.00 90.38 84 LYS A CA 1
ATOM 706 C C . LYS A 1 84 ? 3.366 -1.817 -12.141 1.00 90.38 84 LYS A C 1
ATOM 708 O O . LYS A 1 84 ? 4.046 -2.045 -11.139 1.00 90.38 84 LYS A O 1
ATOM 713 N N . GLY A 1 85 ? 2.048 -1.650 -12.103 1.00 91.31 85 GLY A N 1
ATOM 714 C CA . GLY A 1 85 ? 1.322 -1.639 -10.834 1.00 91.31 85 GLY A CA 1
ATOM 715 C C . GLY A 1 85 ? -0.081 -2.225 -10.871 1.00 91.31 85 GLY A C 1
ATOM 716 O O . GLY A 1 85 ? -0.631 -2.517 -11.935 1.00 91.31 85 GLY A O 1
ATOM 717 N N . VAL A 1 86 ? -0.641 -2.384 -9.677 1.00 92.50 86 VAL A N 1
ATOM 718 C CA . VAL A 1 86 ? -2.037 -2.744 -9.405 1.00 92.50 86 VAL A CA 1
ATOM 719 C C . VAL A 1 86 ? -2.529 -1.929 -8.210 1.00 92.50 86 VAL A C 1
ATOM 721 O O . VAL A 1 86 ? -1.757 -1.679 -7.283 1.00 92.50 86 VAL A O 1
ATOM 724 N N . SER A 1 87 ? -3.791 -1.518 -8.222 1.00 92.81 87 SER A N 1
ATOM 725 C CA . SER A 1 87 ? -4.468 -0.936 -7.064 1.00 92.81 87 SER A CA 1
ATOM 726 C C . SER A 1 87 ? -5.344 -1.978 -6.383 1.00 92.81 87 SER A C 1
ATOM 728 O O . SER A 1 87 ? -5.811 -2.931 -7.011 1.00 92.81 87 SER A O 1
ATOM 730 N N . ILE A 1 88 ? -5.530 -1.801 -5.080 1.00 93.31 88 ILE A N 1
ATOM 731 C CA . ILE A 1 88 ? -6.242 -2.708 -4.191 1.00 93.31 88 ILE A CA 1
ATOM 732 C C . ILE A 1 88 ? -7.152 -1.871 -3.297 1.00 93.31 88 ILE A C 1
ATOM 734 O O . ILE A 1 88 ? -6.694 -0.920 -2.664 1.00 93.31 88 ILE A O 1
ATOM 738 N N . GLU A 1 89 ? -8.423 -2.252 -3.230 1.00 94.12 89 GLU A N 1
ATOM 739 C CA . GLU A 1 89 ? -9.376 -1.771 -2.228 1.00 94.12 89 GLU A CA 1
ATOM 740 C C . GLU A 1 89 ? -9.535 -2.863 -1.167 1.00 94.12 89 GLU A C 1
ATOM 742 O O . GLU A 1 89 ? -10.007 -3.966 -1.462 1.00 94.12 89 GLU A O 1
ATOM 747 N N . ALA A 1 90 ? -9.126 -2.564 0.060 1.00 92.44 90 ALA A N 1
ATOM 748 C CA . ALA A 1 90 ? -9.289 -3.431 1.213 1.00 92.44 90 ALA A CA 1
ATOM 749 C C . ALA A 1 90 ? -10.482 -2.973 2.054 1.00 92.44 90 ALA A C 1
ATOM 751 O O . ALA A 1 90 ? -10.658 -1.784 2.318 1.00 92.44 90 ALA A O 1
ATOM 752 N N . VAL A 1 91 ? -11.281 -3.927 2.520 1.00 90.62 91 VAL A N 1
ATOM 753 C CA . VAL A 1 91 ? -12.417 -3.671 3.409 1.00 90.62 91 VAL A CA 1
ATOM 754 C C . VAL A 1 91 ? -12.290 -4.481 4.689 1.00 90.62 91 VAL A C 1
ATOM 756 O O . VAL A 1 91 ? -11.670 -5.545 4.725 1.00 90.62 91 VAL A O 1
ATOM 759 N N . ARG A 1 92 ? -12.870 -3.940 5.758 1.00 86.12 92 ARG A N 1
ATOM 760 C CA . ARG A 1 92 ? -12.902 -4.542 7.088 1.00 86.12 92 ARG A CA 1
ATOM 761 C C . ARG A 1 92 ? -14.349 -4.766 7.490 1.00 86.12 92 ARG A C 1
ATOM 763 O O . ARG A 1 92 ? -15.092 -3.803 7.665 1.00 86.12 92 ARG A O 1
ATOM 770 N N . GLU A 1 93 ? -14.729 -6.026 7.643 1.00 83.25 93 GLU A N 1
ATOM 771 C CA . GLU A 1 93 ? -16.069 -6.437 8.058 1.00 83.25 93 GLU A CA 1
ATOM 772 C C . GLU A 1 93 ? -15.950 -7.459 9.188 1.00 83.25 93 GLU A C 1
ATOM 774 O O . GLU A 1 93 ? -15.226 -8.439 9.053 1.00 83.25 93 GLU A O 1
ATOM 779 N N . TYR A 1 94 ? -16.659 -7.238 10.301 1.00 77.62 94 TYR A N 1
ATOM 780 C CA . TYR A 1 94 ? -16.750 -8.191 11.421 1.00 77.62 94 TYR A CA 1
ATOM 781 C C . TYR A 1 94 ? -15.390 -8.772 11.867 1.00 77.62 94 TYR A C 1
ATOM 783 O O . TYR A 1 94 ? -15.232 -9.985 11.982 1.00 77.62 94 TYR A O 1
ATOM 791 N N . ASP A 1 95 ? -14.408 -7.891 12.083 1.00 75.31 95 ASP A N 1
ATOM 792 C CA . ASP A 1 95 ? -13.025 -8.216 12.474 1.00 75.31 95 ASP A CA 1
ATOM 793 C C . ASP A 1 95 ? -12.208 -9.014 11.439 1.00 75.31 95 ASP A C 1
ATOM 795 O O . ASP A 1 95 ? -11.124 -9.507 11.748 1.00 75.31 95 ASP A O 1
ATOM 799 N N . GLN A 1 96 ? -12.680 -9.113 10.194 1.00 82.75 96 GLN A N 1
ATOM 800 C CA . GLN A 1 96 ? -11.948 -9.725 9.087 1.00 82.75 96 GLN A CA 1
ATOM 801 C C . GLN A 1 96 ? -11.556 -8.683 8.040 1.00 82.75 96 GLN A C 1
ATOM 803 O O . GLN A 1 96 ? -12.360 -7.845 7.625 1.00 82.75 96 GLN A O 1
ATOM 808 N N . VAL A 1 97 ? -10.303 -8.756 7.590 1.00 86.75 97 VAL A N 1
ATOM 809 C CA . VAL A 1 97 ? -9.803 -7.993 6.444 1.00 86.75 97 VAL A CA 1
ATOM 810 C C . VAL A 1 97 ? -10.008 -8.814 5.177 1.00 86.75 97 VAL A C 1
ATOM 812 O O . VAL A 1 97 ? -9.646 -9.989 5.127 1.00 86.75 97 VAL A O 1
ATOM 815 N N . SER A 1 98 ? -10.530 -8.189 4.126 1.00 89.44 98 SER A N 1
ATOM 816 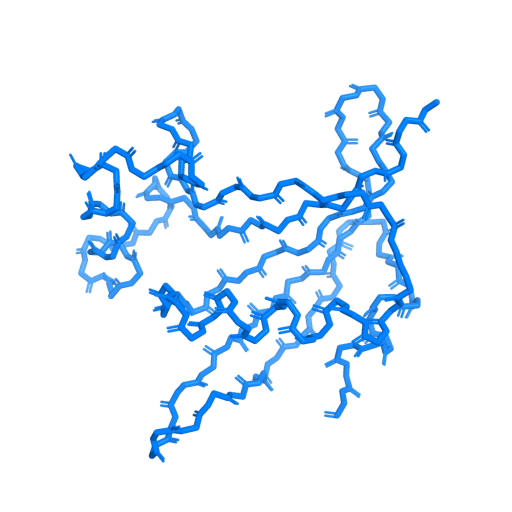C CA . SER A 1 98 ? -10.605 -8.788 2.792 1.00 89.44 98 SER A CA 1
ATOM 817 C C . SER A 1 98 ? -10.235 -7.784 1.702 1.00 89.44 98 SER A C 1
ATOM 819 O O . SER A 1 98 ? -10.288 -6.569 1.903 1.00 89.44 98 SER A O 1
ATOM 821 N N . ILE A 1 99 ? -9.835 -8.300 0.540 1.00 90.19 99 ILE A N 1
ATOM 822 C CA . ILE A 1 99 ? -9.619 -7.499 -0.665 1.00 90.19 99 ILE A CA 1
ATOM 823 C C . ILE A 1 99 ? -10.928 -7.494 -1.451 1.00 90.19 99 ILE A C 1
ATOM 825 O O . ILE A 1 99 ? -11.381 -8.537 -1.914 1.00 90.19 99 ILE A O 1
ATOM 829 N N . LYS A 1 100 ? -11.534 -6.318 -1.600 1.00 90.81 100 LYS A N 1
ATOM 830 C CA . LYS A 1 100 ? -12.804 -6.140 -2.310 1.00 90.81 100 LYS A CA 1
ATOM 831 C C . LYS A 1 100 ? -12.610 -5.966 -3.810 1.00 90.81 100 LYS A C 1
ATOM 833 O O . LYS A 1 100 ? -13.426 -6.446 -4.594 1.00 90.81 100 LYS A O 1
ATOM 838 N N . ALA A 1 101 ? -11.554 -5.265 -4.212 1.00 89.75 101 ALA A N 1
ATOM 839 C CA . ALA A 1 101 ? -11.258 -5.024 -5.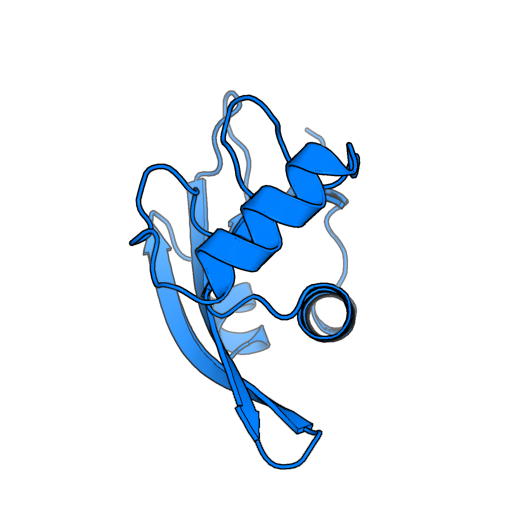615 1.00 89.75 101 ALA A CA 1
ATOM 840 C C . ALA A 1 101 ? -9.752 -4.979 -5.867 1.00 89.75 101 ALA A C 1
ATOM 842 O O . ALA A 1 101 ? -8.992 -4.445 -5.060 1.00 89.75 101 ALA A O 1
ATOM 843 N N . VAL A 1 102 ? -9.349 -5.495 -7.028 1.00 91.44 102 VAL A N 1
ATOM 844 C CA . VAL A 1 102 ? -7.998 -5.354 -7.574 1.00 91.44 102 VAL A CA 1
ATOM 845 C C . VAL A 1 102 ? -8.122 -4.835 -8.996 1.00 91.44 102 VAL A C 1
ATOM 847 O O . VAL A 1 102 ? -8.846 -5.413 -9.809 1.00 91.44 102 VAL A O 1
ATOM 850 N N . GLN A 1 103 ? -7.432 -3.743 -9.312 1.00 91.31 103 GLN A N 1
ATOM 851 C CA . GLN A 1 103 ? -7.466 -3.154 -10.648 1.00 91.31 103 GLN A CA 1
ATOM 852 C C . GLN A 1 103 ? -6.046 -2.997 -11.202 1.00 91.31 103 GLN A C 1
ATOM 854 O O . GLN A 1 103 ? -5.132 -2.594 -10.480 1.00 91.31 103 GLN A O 1
ATOM 859 N N . PRO A 1 104 ? -5.817 -3.325 -12.484 1.00 91.31 104 PRO A N 1
ATOM 860 C CA . PRO A 1 104 ? -4.527 -3.089 -13.112 1.00 91.31 104 PRO A CA 1
ATOM 861 C C . PRO A 1 104 ? -4.246 -1.584 -13.230 1.00 91.31 104 PRO A C 1
ATOM 863 O O . PRO A 1 104 ? -5.131 -0.804 -13.579 1.00 91.31 104 PRO A O 1
ATOM 866 N N . LEU A 1 105 ? -2.994 -1.188 -12.995 1.00 89.38 105 LEU A N 1
ATOM 867 C CA . LEU A 1 105 ? -2.487 0.160 -13.271 1.00 89.38 105 LEU A CA 1
ATOM 868 C C . LEU A 1 105 ? -1.569 0.142 -14.507 1.00 89.38 105 LEU A C 1
ATOM 870 O O . LEU A 1 105 ? -1.516 -0.832 -15.265 1.00 89.38 105 LEU A O 1
ATOM 874 N N . MET A 1 106 ? -0.837 1.236 -14.735 1.00 84.38 106 MET A N 1
ATOM 875 C CA . MET A 1 106 ? 0.088 1.369 -15.862 1.00 84.38 106 MET A CA 1
ATOM 876 C C . MET A 1 106 ? 1.082 0.201 -15.917 1.00 84.38 106 MET A C 1
ATOM 878 O O . MET A 1 106 ? 1.616 -0.216 -14.891 1.00 84.38 106 MET A O 1
ATOM 882 N N . GLY A 1 107 ? 1.302 -0.324 -17.129 1.00 80.62 107 GLY A N 1
ATOM 883 C CA . GLY A 1 107 ? 2.256 -1.400 -17.411 1.00 80.62 107 GLY A CA 1
ATOM 884 C C . GLY A 1 107 ? 1.974 -2.723 -16.697 1.00 80.62 107 GLY A C 1
ATOM 885 O O . GLY A 1 107 ? 2.903 -3.508 -16.566 1.00 80.62 107 GLY A O 1
ATOM 886 N N . TYR A 1 108 ? 0.738 -2.942 -16.229 1.00 73.00 108 TYR A N 1
ATOM 887 C CA . TYR A 1 108 ? 0.281 -4.041 -15.369 1.00 73.00 108 TYR A CA 1
ATOM 888 C C . TYR A 1 108 ? 1.060 -5.367 -15.461 1.00 73.00 108 TYR A C 1
ATOM 890 O O . TYR A 1 108 ? 1.484 -5.838 -16.518 1.00 73.00 108 TYR A O 1
ATOM 898 N N . ASN A 1 109 ? 1.209 -6.007 -14.304 1.00 77.94 109 ASN A N 1
ATOM 899 C CA . ASN A 1 109 ? 1.867 -7.297 -14.174 1.00 77.94 109 ASN A CA 1
ATOM 900 C C . ASN A 1 109 ? 0.809 -8.394 -13.962 1.00 77.94 109 ASN A C 1
ATOM 902 O O . ASN A 1 109 ? 0.214 -8.464 -12.888 1.00 77.94 109 ASN A O 1
ATOM 906 N N . GLU A 1 110 ? 0.581 -9.242 -14.972 1.00 78.81 110 GLU A N 1
ATOM 907 C CA . GLU A 1 110 ? -0.393 -10.348 -14.905 1.00 78.81 110 GLU A CA 1
ATOM 908 C C . GLU A 1 110 ? -0.144 -11.287 -13.726 1.00 78.81 110 GLU A C 1
ATOM 910 O O . GLU A 1 110 ? -1.085 -11.702 -13.057 1.00 78.81 110 GLU A O 1
ATOM 915 N N . GLU A 1 111 ? 1.118 -11.591 -13.422 1.00 78.44 111 GLU A N 1
ATOM 916 C CA . GLU A 1 111 ? 1.458 -12.452 -12.290 1.00 78.44 111 GLU A CA 1
ATOM 917 C C . GLU A 1 111 ? 1.043 -11.831 -10.951 1.00 78.44 111 GLU A C 1
ATOM 919 O O . GLU A 1 111 ? 0.603 -12.536 -10.045 1.00 78.44 111 GLU A O 1
ATOM 924 N N . LEU A 1 112 ? 1.181 -10.509 -10.824 1.00 79.44 112 LEU A N 1
ATOM 925 C CA . LEU A 1 112 ? 0.783 -9.772 -9.628 1.00 79.44 112 LEU A CA 1
ATOM 926 C C . LEU A 1 112 ? -0.742 -9.708 -9.506 1.00 79.44 112 LEU A C 1
ATOM 928 O O . LEU A 1 112 ? -1.275 -9.939 -8.426 1.00 79.44 112 LEU A O 1
ATOM 932 N N . LEU A 1 113 ? -1.437 -9.448 -10.613 1.00 82.12 113 LEU A N 1
ATOM 933 C CA . LEU A 1 113 ? -2.897 -9.413 -10.660 1.00 82.12 113 LEU A CA 1
ATOM 934 C C . LEU A 1 113 ? -3.500 -10.780 -10.302 1.00 82.12 113 LEU A C 1
ATOM 936 O O . LEU A 1 113 ? -4.364 -10.870 -9.435 1.00 82.12 113 LEU A O 1
ATOM 940 N N . ASN A 1 114 ? -2.985 -11.856 -10.902 1.00 80.75 114 ASN A N 1
ATOM 941 C CA . ASN A 1 114 ? -3.423 -13.226 -10.624 1.00 80.75 114 ASN A CA 1
ATOM 942 C C . ASN A 1 114 ? -3.123 -13.657 -9.184 1.00 80.75 114 ASN A C 1
ATOM 944 O O . ASN A 1 114 ? -3.855 -14.457 -8.616 1.00 80.75 114 ASN A O 1
ATOM 948 N N . CYS A 1 115 ? -2.053 -13.132 -8.586 1.00 78.69 115 CYS A N 1
ATOM 949 C CA . CYS A 1 115 ? -1.738 -13.369 -7.183 1.00 78.69 115 CYS A CA 1
ATOM 950 C C . CYS A 1 115 ? -2.756 -12.714 -6.235 1.00 78.69 115 CYS A C 1
ATOM 952 O O . CYS A 1 115 ? -2.940 -13.212 -5.131 1.00 78.69 115 CYS A O 1
ATOM 954 N N . LEU A 1 116 ? -3.377 -11.598 -6.619 1.00 78.12 116 LEU A N 1
ATOM 955 C CA . LEU A 1 116 ? -4.254 -10.818 -5.738 1.00 78.12 116 LEU A CA 1
ATOM 956 C C . LEU A 1 116 ? -5.747 -11.093 -5.964 1.00 78.12 116 LEU A C 1
ATOM 958 O O . LEU A 1 116 ? -6.540 -10.835 -5.065 1.00 78.12 116 LEU A O 1
ATOM 962 N N . ASN A 1 117 ? -6.123 -11.643 -7.121 1.00 68.75 117 ASN A N 1
ATOM 963 C CA . ASN A 1 117 ? -7.478 -12.120 -7.427 1.00 68.75 117 ASN A CA 1
ATOM 964 C C . ASN A 1 117 ? -7.752 -13.507 -6.806 1.00 68.75 117 ASN A C 1
ATOM 966 O O . ASN A 1 117 ? -8.047 -14.459 -7.532 1.00 68.75 117 ASN A O 1
ATOM 970 N N . VAL A 1 118 ? -7.578 -13.633 -5.486 1.00 57.16 118 VAL A N 1
ATOM 971 C CA . VAL A 1 118 ? -7.807 -14.882 -4.729 1.00 57.16 118 VAL A CA 1
ATOM 972 C C . VAL A 1 118 ? -9.282 -15.074 -4.409 1.00 57.16 118 VAL A C 1
ATOM 974 O O . VAL A 1 118 ? -9.904 -14.095 -3.945 1.00 57.16 118 VAL A O 1
#

Foldseek 3Di:
DQWKKKKKFQALVPDDCPDPLNVLLVVCVVVVPVQADPVRSIGIDIDGDDDLVVVVVVVVVVCVVRVDFKMKMFTDQDPNDTAWIKMWGWDADPNDIDTPDIGTDGPYDPVNSVSRPD

Secondary structure (DSSP, 8-state):
---EEEEEE--TTTS-TTSHHHHHHHHHHHTT-TTEETTTTEEEEEEE---HHHHHHHHHHHHHHH--SEEEEEEEEETTEEEEEEEEEEEEETTEEEEEEEEE-TT--HHHHHHH--

Sequence (118 aa):
MNYTIAILSDSLIDLDKTSTDYMIIEEQLKNKNPEFDIQEKSLRIELPKFKQKKLITILFEIIERYGLTYYQIWTDKKDGQYTKGVSIEAVREYDQVSIKAVQPLMGYNEELLNCLNV